Protein 8A3I (pdb70)

Secondary structure (DSSP, 8-state):
-HHHHHHHHHHHHHHHHHHHHH-/-HHHHHHHHHHHHHHHHHHHHH-

Sequence (46 aa):
GQQLEEIAKQLQQIAWQQLKKIAQGGQLEEEIAKQLQQIAWQLKKIAQG

Radius of gyration: 12.01 Å; Cα contacts (8 Å, |Δi|>4): 3; chains: 2; bounding box: 21×26×31 Å

Structure (mmCIF, N/CA/C/O backbone):
data_8A3I
#
_entry.id   8A3I
#
_cell.length_a   49.028
_cell.length_b   49.028
_cell.length_c   32.618
_cell.angle_alpha   90.000
_cell.angle_beta   90.000
_cell.angle_gamma   120.000
#
_symmetry.space_group_name_H-M   'P 32 2 1'
#
loop_
_entity.id
_entity.type
_entity.pdbx_description
1 polymer apCC-Tet*3
2 water water
#
loop_
_atom_site.group_PDB
_atom_site.id
_atom_site.type_symbol
_atom_site.label_atom_id
_atom_site.label_alt_id
_atom_site.label_comp_id
_atom_site.label_asym_id
_atom_site.label_entity_id
_atom_site.label_seq_id
_atom_site.pdbx_PDB_ins_code
_atom_site.Cartn_x
_atom_site.Cartn_y
_atom_site.Cartn_z
_atom_site.occupancy
_atom_site.B_iso_or_equiv
_atom_site.auth_seq_id
_atom_site.auth_comp_id
_atom_site.auth_asym_id
_atom_site.auth_atom_id
_atom_site.pdbx_PDB_model_num
ATOM 4 N N . GLY A 1 2 ? -14.789 -18.479 -16.191 1.00 47.66 1 GLY A N 1
ATOM 5 C CA . GLY A 1 2 ? -13.755 -19.501 -16.107 1.00 41.26 1 GLY A CA 1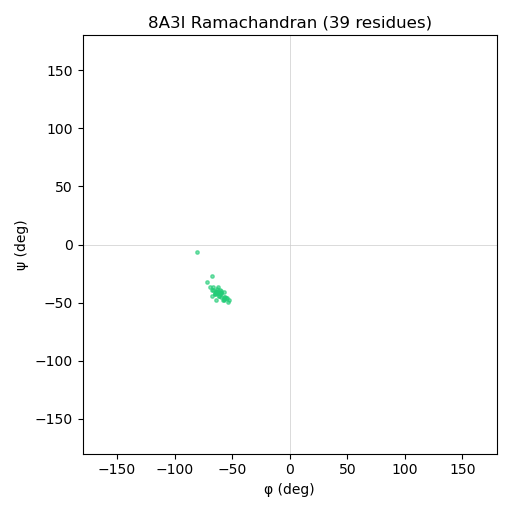
ATOM 6 C C . GLY A 1 2 ? -12.724 -19.129 -15.059 1.00 35.86 1 GLY A C 1
ATOM 7 O O . GLY A 1 2 ? -12.352 -19.944 -14.212 1.00 38.60 1 GLY A O 1
ATOM 8 N N . GLN A 1 3 ? -12.303 -17.863 -15.059 1.00 35.08 2 GLN A N 1
ATOM 9 C CA A GLN A 1 3 ? -11.393 -17.396 -14.020 0.48 33.39 2 GLN A CA 1
ATOM 10 C CA B GLN A 1 3 ? -11.403 -17.366 -14.025 0.52 32.80 2 GLN A CA 1
ATOM 11 C C . GLN A 1 3 ? -12.039 -17.463 -12.645 1.00 31.07 2 GLN A C 1
ATOM 12 O O . GLN A 1 3 ? -11.384 -17.850 -11.669 1.00 32.38 2 GLN A O 1
ATOM 23 N N 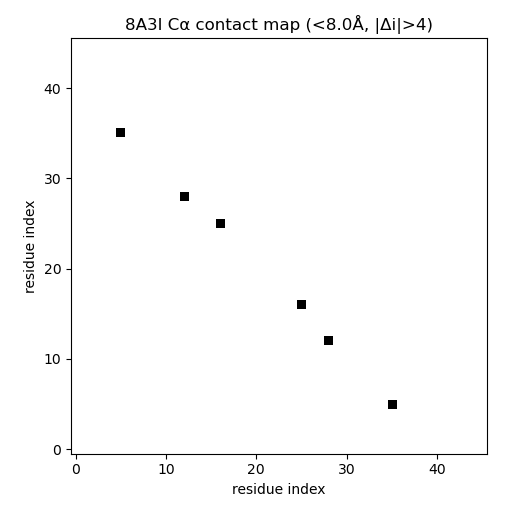. LEU A 1 4 ? -13.300 -17.077 -12.532 1.00 27.53 3 LEU A N 1
ATOM 24 C CA . LEU A 1 4 ? -13.916 -17.133 -11.223 1.00 25.48 3 LEU A CA 1
ATOM 25 C C . LEU A 1 4 ? -13.938 -18.565 -10.683 1.00 24.92 3 LEU A C 1
ATOM 26 O O . LEU A 1 4 ? -13.654 -18.787 -9.493 1.00 20.41 3 LEU A O 1
ATOM 31 N N . GLU A 1 5 ? -14.264 -19.550 -11.536 1.00 27.11 4 GLU A N 1
ATOM 32 C CA . GLU A 1 5 ? -14.351 -20.950 -11.112 1.00 25.91 4 GLU A CA 1
ATOM 33 C C . GLU A 1 5 ? -13.000 -21.455 -10.652 1.00 24.34 4 GLU A C 1
ATOM 34 O O . GLU A 1 5 ? -12.889 -22.172 -9.644 1.00 24.83 4 GLU A O 1
ATOM 36 N N . GLU A 1 6 ? -11.958 -21.028 -11.334 1.00 27.21 5 GLU A N 1
ATOM 37 C CA . GLU A 1 6 ? -10.601 -21.393 -10.972 1.00 29.07 5 GLU A CA 1
ATOM 38 C C . GLU A 1 6 ? -10.191 -20.764 -9.630 1.00 25.30 5 GLU A C 1
ATOM 39 O O . GLU A 1 6 ? -9.651 -21.454 -8.747 1.00 25.22 5 GLU A O 1
ATOM 45 N N . ILE A 1 7 ? -10.504 -19.480 -9.436 1.00 22.58 6 ILE A N 1
ATOM 46 C CA . ILE A 1 7 ? -10.263 -18.819 -8.144 1.00 19.48 6 ILE A CA 1
ATOM 47 C C . ILE A 1 7 ? -10.980 -19.549 -7.020 1.00 18.17 6 ILE A C 1
ATOM 48 O O . ILE A 1 7 ? -10.431 -19.739 -5.920 1.00 16.50 6 ILE A O 1
ATOM 53 N N . ALA A 1 8 ? -12.260 -19.869 -7.236 1.00 16.34 7 ALA A N 1
ATOM 54 C CA . ALA A 1 8 ? -13.021 -20.627 -6.251 1.00 15.76 7 ALA A CA 1
ATOM 55 C C . ALA A 1 8 ? -12.311 -21.927 -5.851 1.00 15.58 7 ALA A C 1
ATOM 56 O O . ALA A 1 8 ? -12.176 -22.236 -4.659 1.00 14.24 7 ALA A O 1
ATOM 58 N N . LYS A 1 9 ? -11.869 -22.706 -6.839 1.00 18.42 8 LYS A N 1
ATOM 59 C CA . LYS A 1 9 ? -11.072 -23.891 -6.587 1.00 21.12 8 LYS A CA 1
ATOM 60 C C . LYS A 1 9 ? -9.855 -23.591 -5.714 1.00 18.32 8 LYS A C 1
ATOM 61 O O . LYS A 1 9 ? -9.583 -24.301 -4.735 1.00 17.01 8 LYS A O 1
ATOM 67 N N . GLN A 1 10 ? -9.102 -22.538 -6.052 1.00 17.66 9 GLN A N 1
ATOM 68 C CA . GLN A 1 10 ? -7.930 -22.170 -5.258 1.00 19.19 9 GLN A CA 1
ATOM 69 C C . GLN A 1 10 ? -8.303 -21.813 -3.837 1.00 16.39 9 GLN A C 1
ATOM 70 O O . GLN A 1 10 ? -7.636 -22.246 -2.907 1.00 15.99 9 GLN A O 1
ATOM 76 N N . LEU A 1 11 ? -9.369 -21.017 -3.641 1.00 12.33 10 LEU A N 1
ATOM 77 C CA . LEU A 1 11 ? -9.787 -20.675 -2.286 1.00 12.45 10 LEU A CA 1
ATOM 78 C C . LEU A 1 11 ? -10.200 -21.910 -1.501 1.00 13.11 10 LEU A C 1
ATOM 79 O O . LEU A 1 11 ? -9.944 -21.992 -0.308 1.00 12.43 10 LEU A O 1
ATOM 84 N N . GLN A 1 12 ? -10.845 -22.877 -2.146 1.00 14.20 11 GLN A N 1
ATOM 85 C CA . GLN A 1 12 ? -11.213 -24.117 -1.475 1.00 16.36 11 GLN A CA 1
ATOM 86 C C . GLN A 1 12 ? -9.980 -24.906 -1.065 1.00 14.32 11 GLN A C 1
ATOM 87 O O . GLN A 1 12 ? -9.940 -25.447 0.060 1.00 14.66 11 GLN A O 1
ATOM 93 N N . GLN A 1 13 ? -8.968 -24.988 -1.930 1.00 15.04 12 GLN A N 1
ATOM 94 C CA . GLN A 1 13 ? -7.737 -25.677 -1.539 1.00 15.79 12 GLN A CA 1
ATOM 95 C C . GLN A 1 13 ? -7.031 -24.962 -0.375 1.00 15.13 12 GLN A C 1
ATOM 96 O O . GLN A 1 13 ? -6.550 -25.621 0.562 1.00 16.04 12 GLN A O 1
ATOM 102 N N . ILE A 1 14 ? -6.988 -23.629 -0.409 1.00 13.08 13 ILE A N 1
ATOM 103 C CA . ILE A 1 14 ? -6.395 -22.865 0.692 1.00 12.22 13 ILE A CA 1
ATOM 104 C C . ILE A 1 14 ? -7.138 -23.156 1.986 1.00 13.62 13 ILE A C 1
ATOM 105 O O . ILE A 1 14 ? -6.524 -23.368 3.035 1.00 12.69 13 ILE A O 1
ATOM 110 N N . ALA A 1 15 ? -8.476 -23.160 1.945 1.00 12.85 14 ALA A N 1
ATOM 111 C CA . ALA A 1 15 ? -9.240 -23.503 3.145 1.00 14.16 14 ALA A CA 1
ATOM 112 C C . ALA A 1 15 ? -8.860 -24.871 3.700 1.00 14.16 14 ALA A C 1
ATOM 113 O O . ALA A 1 15 ? -8.704 -25.029 4.921 1.00 16.21 14 ALA A O 1
ATOM 115 N N . TRP A 1 16 ? -8.743 -25.872 2.824 1.00 15.52 15 TRP A N 1
ATOM 116 C CA . TRP A 1 16 ? -8.339 -27.214 3.226 1.00 18.23 15 TRP A CA 1
ATOM 117 C C . TRP A 1 16 ? -6.994 -27.178 3.934 1.00 17.54 15 TRP A C 1
ATOM 118 O O . TRP A 1 16 ? -6.833 -27.726 5.027 1.00 19.65 15 TRP A O 1
ATOM 129 N N . GLN A 1 17 ? -6.054 -26.427 3.365 1.00 16.14 16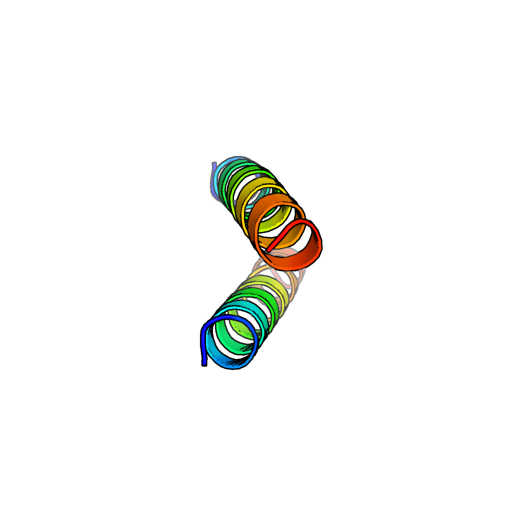 GLN A N 1
ATOM 130 C CA A GLN A 1 17 ? -4.720 -26.326 3.941 0.41 16.74 16 GLN A CA 1
ATOM 131 C CA B GLN A 1 17 ? -4.717 -26.328 3.941 0.59 19.69 16 GLN A CA 1
ATOM 132 C C . GLN A 1 17 ? -4.734 -25.621 5.292 1.00 17.60 16 GLN A C 1
ATOM 133 O O . GLN A 1 17 ? -4.032 -26.041 6.208 1.00 19.79 16 GLN A O 1
ATOM 144 N N . LEU A 1 18 ? -5.523 -24.533 5.432 1.00 14.15 17 LEU A N 1
ATOM 145 C CA . LEU A 1 18 ? -5.625 -23.852 6.706 1.00 16.58 17 LEU A CA 1
ATOM 146 C C . LEU A 1 18 ? -6.153 -24.797 7.774 1.00 18.38 17 LEU A C 1
ATOM 147 O O . LEU A 1 18 ? -5.695 -24.766 8.926 1.00 20.24 17 LEU A O 1
ATOM 152 N N . LYS A 1 19 ? -7.128 -25.644 7.414 1.00 19.13 18 LYS A N 1
ATOM 153 C CA . LYS A 1 19 ? -7.645 -26.613 8.379 1.00 24.10 18 LYS A CA 1
ATOM 154 C C . LYS A 1 19 ? -6.565 -27.609 8.768 1.00 25.53 18 LYS A C 1
ATOM 155 O O . LYS A 1 19 ? -6.419 -27.951 9.942 1.00 27.65 18 LYS A O 1
ATOM 161 N N . LYS A 1 20 ? -5.775 -28.076 7.806 1.00 27.11 19 LYS A N 1
ATOM 162 C CA . LYS A 1 20 ? -4.699 -28.981 8.176 1.00 29.24 19 LYS A CA 1
ATOM 163 C C . LYS A 1 20 ? -3.694 -28.283 9.074 1.00 27.08 19 LYS A C 1
ATOM 164 O O . LYS A 1 20 ? -3.265 -28.851 10.086 1.00 30.76 19 LYS A O 1
ATOM 170 N N . ILE A 1 21 ? -3.362 -27.028 8.784 1.00 26.89 20 ILE A N 1
ATOM 171 C CA . ILE A 1 21 ? -2.418 -26.330 9.643 1.00 25.47 20 ILE A CA 1
ATOM 172 C C . ILE A 1 21 ? -2.959 -26.255 11.051 1.00 29.13 20 ILE A C 1
ATOM 173 O O . ILE A 1 21 ? -2.238 -26.503 12.025 1.00 32.42 20 ILE A O 1
ATOM 178 N N . ALA A 1 22 ? -4.257 -25.971 11.179 1.00 30.36 21 ALA A N 1
ATOM 179 C CA . ALA A 1 22 ? -4.864 -25.894 12.499 1.00 35.10 21 ALA A CA 1
ATOM 180 C C . ALA A 1 22 ? -4.898 -27.259 13.180 1.00 39.25 21 ALA A C 1
ATOM 181 O O . ALA A 1 22 ? -4.848 -27.335 14.414 1.00 40.42 21 ALA A O 1
ATOM 183 N N . GLN A 1 23 ? -4.938 -28.351 12.421 1.00 45.27 22 GLN A N 1
ATOM 184 C CA . GLN A 1 23 ? -5.029 -29.649 13.082 1.00 52.72 22 GLN A CA 1
ATOM 185 C C . GLN A 1 23 ? -3.693 -30.163 13.600 1.00 60.49 22 GLN A C 1
ATOM 186 O O . GLN A 1 23 ? -3.675 -31.178 14.303 1.00 63.58 22 GLN A O 1
ATOM 192 N N . GLY A 1 24 ? -2.588 -29.490 13.305 1.00 64.06 23 GLY A N 1
ATOM 193 C CA . GLY A 1 24 ? -1.312 -29.882 13.876 1.00 68.94 23 GLY A CA 1
ATOM 194 C C . GLY A 1 24 ? -0.279 -30.297 12.848 1.00 72.83 23 GLY A C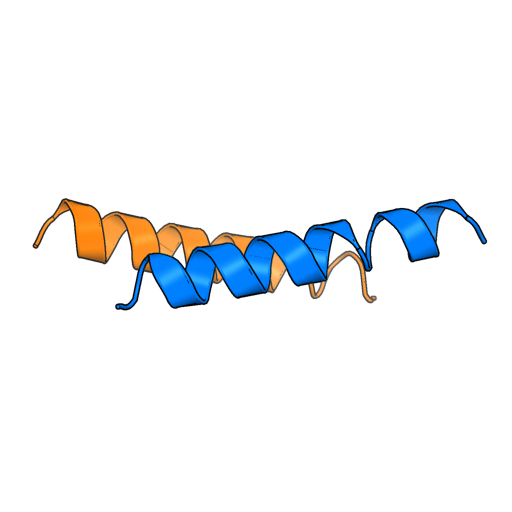 1
ATOM 195 O O . GLY A 1 24 ? 0.352 -29.447 12.217 1.00 74.16 23 GLY A O 1
ATOM 200 N N . GLY B 1 2 ? 5.522 -19.811 7.635 1.00 21.24 1 GLY B N 1
ATOM 201 C CA . GLY B 1 2 ? 5.850 -19.579 6.240 1.00 21.86 1 GLY B CA 1
ATOM 202 C C . GLY B 1 2 ? 4.708 -19.924 5.301 1.00 21.50 1 GLY B C 1
ATOM 203 O O . GLY B 1 2 ? 4.469 -19.223 4.310 1.00 22.07 1 GLY B O 1
ATOM 204 N N . GLN B 1 3 ? 3.995 -21.025 5.574 1.00 19.47 2 GLN B N 1
ATOM 205 C CA . GLN B 1 3 ? 2.829 -21.312 4.736 1.00 18.03 2 GLN B CA 1
ATOM 206 C C . GLN B 1 3 ? 1.709 -20.321 4.952 1.00 18.19 2 GLN B C 1
ATOM 207 O O . GLN B 1 3 ? 1.020 -19.977 4.001 1.00 19.56 2 GLN B O 1
ATOM 213 N N . LEU B 1 4 ? 1.503 -19.869 6.190 1.00 17.49 3 LEU B N 1
ATOM 214 C CA . LEU B 1 4 ? 0.475 -18.864 6.425 1.00 17.39 3 LEU B CA 1
ATOM 215 C C . LEU B 1 4 ? 0.773 -17.578 5.654 1.00 18.70 3 LEU B C 1
ATOM 216 O O . LEU B 1 4 ? -0.119 -17.014 5.001 1.00 19.84 3 LEU B O 1
ATOM 221 N N . GLU B 1 5 ? 2.036 -17.127 5.672 1.00 22.07 4 GLU B N 1
ATOM 222 C CA . GLU B 1 5 ? 2.398 -15.901 4.959 1.00 24.45 4 GLU B CA 1
ATOM 223 C C . GLU B 1 5 ? 2.266 -16.088 3.449 1.00 24.20 4 GLU B C 1
ATOM 224 O O . GLU B 1 5 ? 1.844 -15.170 2.733 1.00 26.50 4 GLU B O 1
ATOM 227 N N . GLU B 1 6 ? 2.648 -17.258 2.934 1.00 24.16 5 GLU B N 1
ATOM 228 C CA A GLU B 1 6 ? 2.502 -17.492 1.505 0.58 23.70 5 GLU B CA 1
ATOM 229 C CA B GLU B 1 6 ? 2.499 -17.522 1.508 0.42 23.18 5 GLU B CA 1
ATOM 230 C C . GLU B 1 6 ? 1.034 -17.476 1.102 1.00 21.43 5 GLU B C 1
ATOM 231 O O . GLU B 1 6 ? 0.682 -16.921 0.043 1.00 22.03 5 GLU B O 1
ATOM 242 N N . ILE B 1 7 ? 0.162 -18.079 1.928 1.00 18.26 6 ILE B N 1
ATOM 243 C CA . ILE B 1 7 ? -1.271 -18.042 1.645 1.00 17.19 6 ILE B CA 1
ATOM 244 C C . ILE B 1 7 ? -1.771 -16.613 1.656 1.00 19.77 6 ILE B C 1
ATOM 245 O O . ILE B 1 7 ? -2.544 -16.226 0.790 1.00 17.68 6 ILE B O 1
ATOM 250 N N . ALA B 1 8 ? -1.318 -15.802 2.619 1.00 18.62 7 ALA B N 1
ATOM 251 C CA . ALA B 1 8 ? -1.738 -14.411 2.647 1.00 20.06 7 ALA B CA 1
ATOM 252 C C . ALA B 1 8 ? -1.387 -13.709 1.349 1.00 22.97 7 ALA B C 1
ATOM 253 O O . ALA B 1 8 ? -2.197 -12.962 0.810 1.00 22.43 7 ALA B O 1
ATOM 255 N N . LYS B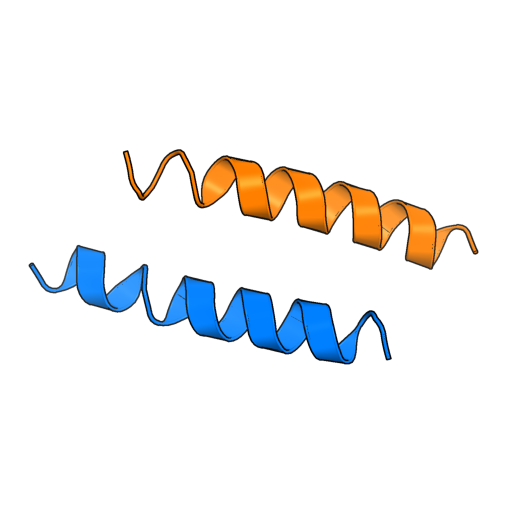 1 9 ? -0.146 -13.886 0.871 1.00 24.27 8 LYS B N 1
ATOM 256 C CA . LYS B 1 9 ? 0.247 -13.361 -0.433 1.00 28.10 8 LYS B CA 1
ATOM 257 C C . LYS B 1 9 ? -0.686 -13.838 -1.539 1.00 26.47 8 LYS B C 1
ATOM 258 O O . LYS B 1 9 ? -1.100 -13.061 -2.407 1.00 31.69 8 LYS B O 1
ATOM 260 N N . GLN B 1 10 ? -0.994 -15.126 -1.545 1.00 24.14 9 GLN B N 1
ATOM 261 C CA . GLN B 1 10 ? -1.867 -15.685 -2.562 1.00 24.29 9 GLN B CA 1
ATOM 262 C C . GLN B 1 10 ? -3.249 -15.034 -2.502 1.00 20.52 9 GLN B C 1
ATOM 263 O O . GLN B 1 10 ? -3.829 -14.701 -3.538 1.00 23.55 9 GLN B O 1
ATOM 269 N N . LEU B 1 11 ? -3.780 -14.815 -1.303 1.00 18.92 10 LEU B N 1
ATOM 270 C CA . LEU B 1 11 ? -5.061 -14.112 -1.160 1.00 18.22 10 LEU B CA 1
ATOM 271 C C . LEU B 1 11 ? -4.998 -12.673 -1.648 1.00 21.92 10 LEU B C 1
ATOM 272 O O . LEU B 1 11 ? -5.960 -12.200 -2.256 1.00 23.10 10 LEU B O 1
ATOM 277 N N . GLN B 1 12 ? -3.911 -11.956 -1.349 1.00 23.90 11 GLN B N 1
ATOM 278 C CA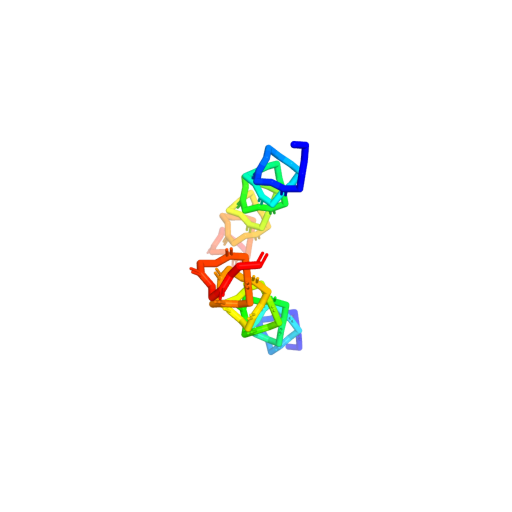 . GLN B 1 12 ? -3.745 -10.610 -1.862 1.00 25.57 11 GLN B CA 1
ATOM 279 C C . GLN B 1 12 ? -3.751 -10.602 -3.385 1.00 26.54 11 GLN B C 1
ATOM 280 O O . GLN B 1 12 ? -4.338 -9.701 -4.011 1.00 30.24 11 GLN B O 1
ATOM 286 N N . GLN B 1 13 ? -3.072 -11.578 -3.996 1.00 25.89 12 GLN B N 1
ATOM 287 C CA . GLN B 1 13 ? -3.037 -11.693 -5.451 1.00 26.83 12 GLN 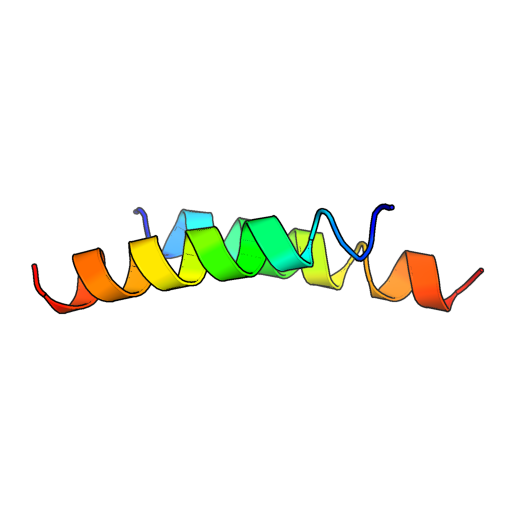B CA 1
ATOM 288 C C . GLN B 1 13 ? -4.430 -11.986 -6.011 1.00 27.17 12 GLN B C 1
ATOM 289 O O . GLN B 1 13 ? -4.855 -11.381 -7.008 1.00 29.01 12 GLN B O 1
ATOM 291 N N . ILE B 1 14 ? -5.136 -12.946 -5.427 1.00 25.47 13 ILE B N 1
ATOM 292 C CA . ILE B 1 14 ? -6.500 -13.246 -5.869 1.00 22.98 13 ILE B CA 1
ATOM 293 C C . ILE B 1 14 ? -7.384 -12.004 -5.787 1.00 23.03 13 ILE B C 1
ATOM 294 O O . ILE B 1 14 ? -8.209 -11.759 -6.667 1.00 22.74 13 ILE B O 1
ATOM 299 N N . ALA B 1 15 ? -7.226 -11.216 -4.719 1.00 22.47 14 ALA B N 1
ATOM 300 C CA . ALA B 1 15 ? -8.013 -10.006 -4.537 1.00 24.03 14 ALA B CA 1
ATOM 301 C C . ALA B 1 15 ? -7.816 -9.058 -5.708 1.00 25.14 14 ALA B C 1
ATOM 302 O O . ALA B 1 15 ? -8.788 -8.511 -6.249 1.00 28.31 14 ALA B O 1
ATOM 304 N N . TRP B 1 16 ? -6.555 -8.835 -6.095 1.00 27.86 15 TRP B N 1
ATOM 305 C CA . TRP B 1 16 ? -6.248 -8.063 -7.290 1.00 32.30 15 TRP B CA 1
ATOM 306 C C . TRP B 1 16 ? -6.942 -8.644 -8.512 1.00 31.66 15 TRP B C 1
ATOM 307 O O . TRP B 1 16 ? -7.558 -7.905 -9.299 1.00 31.89 15 TRP B O 1
ATOM 318 N N . GLN B 1 17 ? -6.880 -9.970 -8.684 1.00 30.43 16 GLN B N 1
ATOM 319 C CA . GLN B 1 17 ? -7.531 -10.569 -9.846 1.00 28.82 16 GLN B CA 1
ATOM 320 C C . GLN B 1 17 ? -9.026 -10.296 -9.827 1.00 27.76 16 GLN B C 1
ATOM 321 O O . GLN B 1 17 ? -9.615 -9.972 -10.868 1.00 30.37 16 GLN B O 1
ATOM 324 N N . LEU B 1 18 ? -9.647 -10.356 -8.649 1.00 25.28 17 LEU B N 1
ATOM 325 C CA . LEU B 1 18 ? -11.080 -10.137 -8.563 1.00 23.12 17 LEU B CA 1
ATOM 326 C C . LEU B 1 18 ? -11.425 -8.705 -8.914 1.00 24.90 17 LEU B C 1
ATOM 327 O O . LEU B 1 18 ? -12.453 -8.459 -9.543 1.00 25.49 17 LEU B O 1
ATOM 332 N N . LYS B 1 19 ? -10.576 -7.752 -8.525 1.00 24.65 18 LYS B N 1
ATO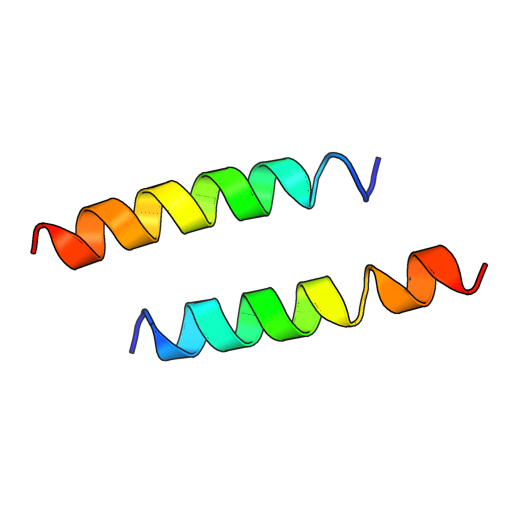M 333 C CA . LYS B 1 19 ? -10.844 -6.352 -8.826 1.00 27.45 18 LYS B CA 1
ATOM 334 C C . LYS B 1 19 ? -10.741 -6.096 -10.322 1.00 29.84 18 LYS B C 1
ATOM 335 O O . LYS B 1 19 ? -11.561 -5.361 -10.894 1.00 31.77 18 LYS B O 1
ATOM 339 N N . LYS B 1 20 ? -9.769 -6.726 -10.985 1.00 31.94 19 LYS B N 1
ATOM 340 C CA . LYS B 1 20 ? -9.703 -6.633 -12.441 1.00 32.67 19 LYS B CA 1
ATOM 341 C C . LYS B 1 20 ? -10.931 -7.269 -13.090 1.00 31.86 19 LYS B C 1
ATOM 342 O O . LYS B 1 20 ? -11.492 -6.723 -14.043 1.00 35.30 19 LYS B O 1
ATOM 344 N N . ILE B 1 21 ? -11.397 -8.396 -12.560 1.00 28.54 20 ILE B N 1
ATOM 345 C CA . ILE B 1 21 ? -12.578 -9.050 -13.108 1.00 27.68 20 ILE B CA 1
ATOM 346 C C . ILE B 1 21 ? -13.798 -8.168 -12.929 1.00 26.13 20 ILE B C 1
ATOM 347 O O . ILE B 1 21 ? -14.620 -8.032 -13.842 1.00 27.32 20 ILE B O 1
ATOM 352 N N . ALA B 1 22 ? -13.931 -7.548 -11.761 1.00 25.55 21 ALA B N 1
ATOM 353 C CA . ALA B 1 22 ? -15.057 -6.659 -11.516 1.00 25.44 21 ALA B CA 1
ATOM 354 C C . ALA B 1 22 ? -15.070 -5.475 -12.475 1.00 28.03 21 ALA B C 1
ATOM 355 O O . ALA B 1 22 ? -16.126 -5.075 -12.976 1.00 29.58 21 ALA B O 1
ATOM 357 N N . GLN B 1 23 ? -13.900 -4.905 -12.750 1.00 31.12 22 GLN B N 1
ATOM 358 C CA . GLN B 1 23 ? -13.814 -3.738 -13.617 1.00 35.51 22 GLN B CA 1
ATOM 359 C C . GLN B 1 23 ? -14.087 -4.105 -15.071 1.00 37.08 22 GLN B C 1
ATOM 360 O O . GLN B 1 23 ? -14.683 -3.307 -15.802 1.00 39.94 22 GLN B O 1
ATOM 366 N N . GLY B 1 24 ? -13.714 -5.312 -15.497 1.00 35.54 23 GLY B N 1
ATOM 367 C CA . GLY B 1 24 ? -14.020 -5.769 -16.848 1.00 35.53 23 GLY B CA 1
ATOM 368 C C . GLY B 1 24 ? -15.454 -6.268 -17.010 1.00 33.93 23 GLY B C 1
ATOM 369 O O . GLY B 1 24 ? -16.224 -6.354 -16.039 1.00 35.80 23 GLY B O 1
#

Solvent-accessible surface area: 3761 Å² total; per-residue (Å²): 95,87,101,71,96,10,47,122,70,72,131,104,14,48,130,59,71,120,93,59,89,131,103,94,106,101,96,109,6,49,50,78,72,134,56,16,48,184,34,68,96,50,53,84,156,95

Foldseek 3Di:
DVVVVVVVVVVVVVVVVVVVVVD/DVVVVVVVVVVVVVVVVVVVVVD

B-factor: mean 28.54, std 12.27, range [12.22, 74.16]